Protein AF-A0A7K3KSR1-F1 (afdb_monomer_lite)

Radius of gyration: 14.11 Å; chains: 1; bounding box: 32×11×40 Å

Structure (mmCIF, N/CA/C/O backbone):
data_AF-A0A7K3KSR1-F1
#
_entry.id   AF-A0A7K3KSR1-F1
#
loop_
_atom_site.group_PDB
_atom_site.id
_atom_site.type_symbol
_atom_site.label_atom_id
_atom_site.label_alt_id
_atom_site.label_comp_id
_atom_site.label_asym_id
_atom_site.label_entity_id
_atom_site.label_seq_id
_atom_site.pdbx_PDB_ins_code
_atom_site.Cartn_x
_atom_site.Cartn_y
_atom_site.Cartn_z
_atom_site.occupancy
_atom_site.B_iso_or_equiv
_atom_site.auth_seq_id
_atom_site.auth_comp_id
_atom_site.auth_asym_id
_atom_site.auth_atom_id
_atom_site.pdbx_PDB_model_num
ATOM 1 N N . MET A 1 1 ? 12.118 -0.821 -27.242 1.00 68.31 1 MET A N 1
ATOM 2 C CA . MET A 1 1 ? 12.513 -0.403 -25.889 1.00 68.31 1 MET A CA 1
ATOM 3 C C . MET A 1 1 ? 13.909 0.198 -25.943 1.00 68.31 1 MET A C 1
ATOM 5 O O . MET A 1 1 ? 14.902 -0.524 -25.956 1.00 68.31 1 MET A O 1
ATOM 9 N N . ASN A 1 2 ? 13.970 1.517 -26.085 1.00 92.06 2 ASN A N 1
ATOM 10 C CA . ASN A 1 2 ? 15.181 2.317 -25.979 1.00 92.06 2 ASN A CA 1
ATOM 11 C C . ASN A 1 2 ? 15.449 2.666 -24.493 1.00 92.06 2 ASN A C 1
ATOM 13 O O . ASN A 1 2 ? 14.664 2.326 -23.604 1.00 92.06 2 ASN A O 1
ATOM 17 N N . ARG A 1 3 ? 16.573 3.331 -24.205 1.00 90.50 3 ARG A N 1
ATOM 18 C CA . ARG A 1 3 ? 16.965 3.682 -22.828 1.00 90.50 3 ARG A CA 1
ATOM 19 C C . ARG A 1 3 ? 16.000 4.673 -22.156 1.00 90.50 3 ARG A C 1
ATOM 21 O O . ARG A 1 3 ? 15.794 4.581 -20.950 1.00 90.50 3 ARG A O 1
ATOM 28 N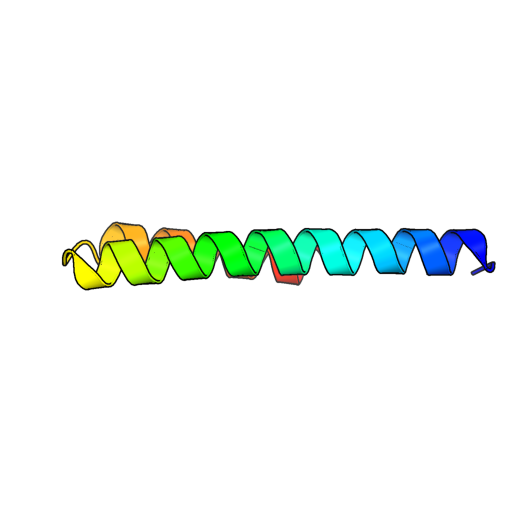 N . GLU A 1 4 ? 15.420 5.596 -22.912 1.00 92.50 4 GLU A N 1
ATOM 29 C CA . GLU A 1 4 ? 14.439 6.576 -22.429 1.00 92.50 4 GLU A CA 1
ATOM 30 C C . GLU A 1 4 ? 13.106 5.898 -22.090 1.00 92.50 4 GLU A C 1
ATOM 32 O O . GLU A 1 4 ? 12.596 6.097 -20.995 1.00 92.50 4 GLU A O 1
ATOM 37 N N . GLU A 1 5 ? 12.606 5.013 -22.959 1.00 91.31 5 GLU A N 1
ATOM 38 C CA . GLU A 1 5 ? 11.401 4.198 -22.734 1.00 91.31 5 GLU A CA 1
ATOM 39 C C . GLU A 1 5 ? 11.551 3.313 -21.488 1.00 91.31 5 GLU A C 1
ATOM 41 O O . GLU A 1 5 ? 10.639 3.222 -20.674 1.00 91.31 5 GLU A O 1
ATOM 46 N N . MET A 1 6 ? 12.725 2.701 -21.296 1.00 91.31 6 MET A N 1
ATOM 47 C CA . MET A 1 6 ? 13.017 1.887 -20.109 1.00 91.31 6 MET A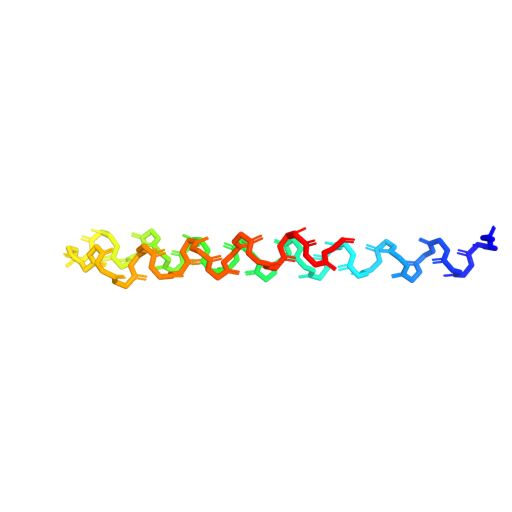 CA 1
ATOM 48 C C . MET A 1 6 ? 13.066 2.729 -18.825 1.00 91.31 6 MET A C 1
ATOM 50 O O . MET A 1 6 ? 12.667 2.269 -17.758 1.00 91.31 6 MET A O 1
ATOM 54 N N . THR A 1 7 ? 13.551 3.967 -18.925 1.00 93.25 7 THR A N 1
ATOM 55 C CA . THR A 1 7 ? 13.616 4.893 -17.788 1.00 93.25 7 THR A CA 1
ATOM 56 C C . THR A 1 7 ? 12.222 5.403 -17.425 1.00 93.25 7 THR A C 1
ATOM 58 O O . THR A 1 7 ? 11.884 5.448 -16.246 1.00 93.25 7 THR A O 1
ATOM 61 N N . LEU A 1 8 ? 11.403 5.745 -18.424 1.00 93.69 8 LEU A N 1
ATOM 62 C CA . LEU A 1 8 ? 10.026 6.196 -18.232 1.00 93.69 8 LEU A CA 1
ATOM 63 C C . LEU A 1 8 ? 9.170 5.098 -17.589 1.00 93.69 8 LEU A C 1
ATOM 65 O O . LEU A 1 8 ? 8.525 5.354 -16.578 1.00 93.69 8 LEU A O 1
ATOM 69 N N . LEU A 1 9 ? 9.284 3.865 -18.090 1.00 91.12 9 LEU A N 1
ATOM 70 C CA . LEU A 1 9 ? 8.643 2.694 -17.494 1.00 91.12 9 LEU A CA 1
ATOM 71 C C . LEU A 1 9 ? 9.077 2.495 -16.032 1.00 91.12 9 LEU A C 1
ATOM 73 O O . LEU A 1 9 ? 8.260 2.213 -15.161 1.00 91.12 9 LEU A O 1
ATOM 77 N N . GLY A 1 10 ? 10.366 2.690 -15.733 1.00 92.62 10 GLY A N 1
ATOM 78 C CA . GLY A 1 10 ? 10.868 2.643 -14.359 1.00 92.62 10 GLY A CA 1
ATOM 79 C C . GLY A 1 10 ? 10.236 3.702 -13.450 1.00 92.62 10 GLY A C 1
ATOM 80 O O . GLY A 1 10 ? 9.924 3.409 -12.297 1.00 92.62 10 GLY A O 1
ATOM 81 N N . PHE A 1 11 ? 10.010 4.917 -13.959 1.00 93.56 11 PHE A N 1
ATOM 82 C CA . PHE A 1 11 ? 9.310 5.965 -13.213 1.00 93.56 11 PHE A CA 1
ATOM 83 C C . PHE A 1 11 ? 7.840 5.627 -12.969 1.00 93.56 11 PHE A C 1
ATOM 85 O O . PHE A 1 11 ? 7.364 5.841 -11.855 1.00 93.56 11 PHE A O 1
ATOM 92 N N . GLU A 1 12 ? 7.143 5.080 -13.964 1.00 91.19 12 GLU A N 1
ATOM 93 C CA . GLU A 1 12 ? 5.743 4.665 -13.830 1.00 91.19 12 GLU A CA 1
ATOM 94 C C . GLU A 1 12 ? 5.592 3.589 -12.749 1.00 91.19 12 GLU A C 1
ATOM 96 O O . GLU A 1 12 ? 4.821 3.775 -11.809 1.00 91.19 12 GLU A O 1
ATOM 101 N N . ILE A 1 13 ? 6.418 2.538 -12.785 1.00 91.94 13 ILE A N 1
ATOM 102 C CA . ILE A 1 13 ? 6.408 1.470 -11.771 1.00 91.94 13 ILE A CA 1
ATOM 103 C C . ILE A 1 13 ? 6.627 2.039 -10.361 1.00 91.94 13 ILE A C 1
ATOM 105 O O . ILE A 1 13 ? 5.929 1.672 -9.413 1.00 91.94 13 ILE A O 1
ATOM 109 N N . VAL A 1 14 ? 7.592 2.951 -10.201 1.00 94.19 14 VAL A N 1
ATOM 110 C CA . VAL A 1 14 ? 7.880 3.577 -8.901 1.00 94.19 14 VAL A CA 1
ATOM 111 C C . VAL A 1 14 ? 6.717 4.454 -8.433 1.00 94.19 14 VAL A C 1
ATOM 113 O O . VAL A 1 14 ? 6.402 4.448 -7.241 1.00 94.19 14 VAL A O 1
ATOM 116 N N . ALA A 1 15 ? 6.064 5.183 -9.339 1.00 93.25 15 ALA A N 1
ATOM 117 C CA . ALA A 1 15 ? 4.908 6.011 -9.015 1.00 93.25 15 ALA A CA 1
ATOM 118 C C . ALA A 1 15 ? 3.726 5.157 -8.531 1.00 93.25 15 ALA A C 1
ATOM 120 O O . ALA A 1 15 ? 3.194 5.417 -7.449 1.00 93.25 15 ALA A O 1
ATOM 121 N N . TYR A 1 16 ? 3.385 4.093 -9.263 1.00 93.12 16 TYR A N 1
ATOM 122 C CA . TYR A 1 16 ? 2.320 3.161 -8.886 1.00 93.12 16 TYR A CA 1
ATOM 123 C C . TYR A 1 16 ? 2.607 2.460 -7.553 1.00 93.12 16 TYR A C 1
ATOM 125 O O . TYR A 1 16 ? 1.744 2.405 -6.674 1.00 93.12 16 TYR A O 1
ATOM 133 N N . ALA A 1 17 ? 3.843 1.995 -7.344 1.00 92.50 17 ALA A N 1
ATOM 134 C CA . ALA A 1 17 ? 4.251 1.386 -6.080 1.00 92.50 17 ALA A CA 1
ATOM 135 C C . ALA A 1 17 ? 4.187 2.379 -4.903 1.00 92.50 17 ALA A C 1
ATOM 137 O O . ALA A 1 17 ? 3.801 2.010 -3.789 1.00 92.50 17 ALA A O 1
ATOM 138 N N . GLY A 1 18 ? 4.552 3.644 -5.133 1.00 94.31 18 GLY A N 1
ATOM 139 C CA . GLY A 1 18 ? 4.468 4.711 -4.136 1.00 94.31 18 GLY A CA 1
ATOM 140 C C . GLY A 1 18 ? 3.029 5.039 -3.732 1.00 94.31 18 GLY A C 1
ATOM 141 O O . GLY A 1 18 ? 2.743 5.205 -2.541 1.00 94.31 18 GLY A O 1
ATOM 142 N N . ASP A 1 19 ? 2.122 5.085 -4.705 1.00 92.75 19 ASP A N 1
ATOM 143 C CA . ASP A 1 19 ? 0.702 5.348 -4.478 1.00 92.75 19 ASP A CA 1
ATOM 144 C C . ASP A 1 19 ? 0.025 4.184 -3.733 1.00 92.75 19 ASP A C 1
ATOM 146 O O . ASP A 1 19 ? -0.575 4.384 -2.673 1.00 92.75 19 ASP A O 1
ATOM 150 N N . ALA A 1 20 ? 0.243 2.944 -4.184 1.00 94.38 20 ALA A N 1
ATOM 151 C CA . ALA A 1 20 ? -0.256 1.749 -3.504 1.00 94.38 20 ALA A CA 1
ATOM 152 C C . ALA A 1 20 ? 0.240 1.660 -2.051 1.00 94.38 20 ALA A C 1
ATOM 154 O O . ALA A 1 20 ? -0.539 1.409 -1.129 1.00 94.38 20 ALA A O 1
ATOM 155 N N . ARG A 1 21 ? 1.530 1.941 -1.809 1.00 95.50 21 ARG A N 1
ATOM 156 C CA . ARG A 1 21 ? 2.095 1.985 -0.451 1.00 95.50 21 ARG A CA 1
ATOM 157 C C . ARG A 1 21 ? 1.398 3.023 0.428 1.00 95.50 21 ARG A C 1
ATOM 159 O O . ARG A 1 21 ? 1.169 2.759 1.607 1.00 95.50 21 ARG A O 1
ATOM 166 N N . SER A 1 22 ? 1.093 4.197 -0.117 1.00 96.44 22 SER A N 1
ATOM 167 C CA . SER A 1 22 ? 0.441 5.275 0.634 1.00 96.44 22 SER A CA 1
ATOM 168 C C . SER A 1 22 ? -0.985 4.884 1.030 1.00 96.44 22 SER A C 1
ATOM 170 O O . SER A 1 22 ? -1.335 4.990 2.206 1.00 96.44 22 SER A O 1
ATOM 172 N N . LYS A 1 23 ? -1.749 4.300 0.100 1.00 94.69 23 LYS A N 1
ATOM 173 C CA . LYS A 1 23 ? -3.098 3.768 0.352 1.00 94.69 23 LYS A CA 1
ATOM 174 C C . LYS A 1 23 ? -3.113 2.656 1.402 1.00 94.69 23 LYS A C 1
ATOM 176 O O . LYS A 1 23 ? -3.947 2.676 2.302 1.00 94.69 23 LYS A O 1
ATOM 181 N N . LEU A 1 24 ? -2.151 1.730 1.365 1.00 95.31 24 LEU A N 1
ATOM 182 C CA . LEU A 1 24 ? -2.035 0.669 2.377 1.00 95.31 24 LEU A CA 1
ATOM 183 C C . LEU A 1 24 ? -1.704 1.214 3.774 1.00 95.31 24 LEU A C 1
ATOM 185 O O . LEU A 1 24 ? -2.190 0.689 4.774 1.00 95.31 24 LEU A O 1
ATOM 189 N N . LEU A 1 25 ? -0.909 2.285 3.867 1.00 96.94 25 LEU A N 1
ATOM 190 C CA . LEU A 1 25 ? -0.651 2.958 5.143 1.00 96.94 25 LEU A CA 1
ATOM 191 C C . LEU A 1 25 ? -1.901 3.664 5.683 1.00 96.94 25 LEU A C 1
ATOM 193 O O . LEU A 1 25 ? -2.118 3.681 6.894 1.00 96.94 25 LEU A O 1
ATOM 197 N N . GLU A 1 26 ? -2.732 4.235 4.814 1.00 96.06 26 GLU A N 1
ATOM 198 C CA . GLU A 1 26 ? -4.036 4.773 5.212 1.00 96.06 26 GLU A CA 1
ATOM 199 C C . GLU A 1 26 ? -5.016 3.671 5.620 1.00 96.06 26 GLU A C 1
ATOM 201 O O . GLU A 1 26 ? -5.736 3.841 6.604 1.00 96.06 26 GLU A O 1
ATOM 206 N N . ALA A 1 27 ? -4.998 2.528 4.929 1.00 96.38 27 ALA A N 1
ATOM 207 C CA . ALA A 1 27 ? -5.796 1.361 5.286 1.00 96.38 27 ALA A CA 1
ATOM 208 C C . ALA A 1 27 ? -5.430 0.850 6.681 1.00 96.38 27 ALA A C 1
ATOM 210 O O . ALA A 1 27 ? -6.313 0.588 7.496 1.00 96.38 27 ALA A O 1
ATOM 211 N N . LEU A 1 28 ? -4.129 0.783 6.985 1.00 95.94 28 LEU A N 1
ATOM 212 C CA . LEU A 1 28 ? -3.640 0.400 8.305 1.00 95.94 28 LEU A CA 1
ATOM 213 C C . LEU A 1 28 ? -4.161 1.354 9.386 1.00 95.94 28 LEU A C 1
ATOM 215 O O . LEU A 1 28 ? -4.734 0.896 10.368 1.00 95.94 28 LEU A O 1
ATOM 219 N N . LYS A 1 29 ? -4.056 2.672 9.171 1.00 96.75 29 LYS A N 1
ATOM 220 C CA . LYS A 1 29 ? -4.593 3.674 10.110 1.00 96.75 29 LYS A CA 1
ATOM 221 C C . LYS A 1 29 ? -6.111 3.571 10.278 1.00 96.75 29 LYS A C 1
ATOM 223 O O . LYS A 1 29 ? -6.625 3.784 11.373 1.00 96.75 29 LYS A O 1
ATOM 228 N N . ALA A 1 30 ? -6.847 3.281 9.204 1.00 95.69 30 ALA A N 1
ATOM 229 C CA . ALA A 1 30 ? -8.292 3.074 9.267 1.00 95.69 30 ALA A CA 1
ATOM 230 C C . ALA A 1 30 ? -8.637 1.832 10.106 1.00 95.69 30 ALA A C 1
ATOM 232 O O . ALA A 1 30 ? -9.482 1.916 10.996 1.00 95.69 30 ALA A O 1
ATOM 233 N N . ALA A 1 31 ? -7.917 0.725 9.903 1.00 95.75 31 ALA A N 1
ATOM 234 C CA . ALA A 1 31 ? -8.070 -0.498 10.686 1.00 95.75 31 ALA A CA 1
ATOM 235 C C . ALA A 1 31 ? -7.700 -0.302 12.168 1.00 95.75 31 ALA A C 1
ATOM 237 O O . ALA A 1 31 ? -8.418 -0.787 13.039 1.00 95.75 31 ALA A O 1
ATOM 238 N N . GLU A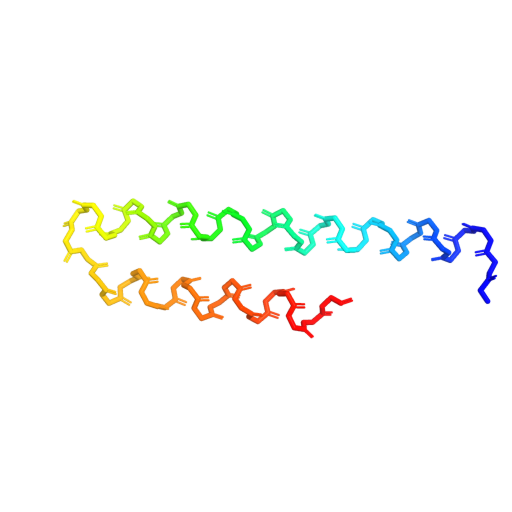 1 32 ? -6.636 0.452 12.470 1.00 96.19 32 GLU A N 1
ATOM 239 C CA . GLU A 1 32 ? -6.253 0.821 13.845 1.00 96.19 32 GLU A CA 1
ATOM 240 C C . GLU A 1 32 ? -7.356 1.613 14.564 1.00 96.19 32 GLU A C 1
ATOM 242 O O . GLU A 1 32 ? -7.558 1.446 15.766 1.00 96.19 32 GLU A O 1
ATOM 247 N N . ASN A 1 33 ? -8.116 2.425 13.824 1.00 95.88 33 ASN A N 1
ATOM 248 C CA . ASN A 1 33 ? -9.266 3.170 14.339 1.00 95.88 33 ASN A CA 1
ATOM 249 C C . ASN A 1 33 ? -10.573 2.348 14.363 1.00 95.88 33 ASN A C 1
ATOM 251 O O . ASN A 1 33 ? -11.621 2.881 14.729 1.00 95.88 33 ASN A O 1
ATOM 255 N N . GLY A 1 34 ? -10.530 1.068 13.976 1.00 96.12 34 GLY A N 1
ATOM 256 C CA . GLY A 1 34 ? -11.688 0.170 13.912 1.00 96.12 34 GLY A CA 1
ATOM 257 C C . GLY A 1 34 ? -12.566 0.332 12.665 1.00 96.12 34 GLY A C 1
ATOM 258 O O . GLY A 1 34 ? -13.607 -0.318 12.566 1.00 96.12 34 GLY A O 1
ATOM 259 N N . ASP A 1 35 ? -12.162 1.163 11.702 1.00 96.44 35 ASP A N 1
ATOM 260 C CA . ASP A 1 35 ? -12.869 1.373 10.435 1.00 96.44 35 ASP A CA 1
ATOM 261 C C . ASP A 1 35 ? -12.379 0.384 9.367 1.00 96.44 35 ASP A C 1
ATOM 263 O O . ASP A 1 35 ? -11.643 0.710 8.430 1.00 96.44 35 ASP A O 1
ATOM 267 N N . PHE A 1 36 ? -12.778 -0.876 9.541 1.00 94.31 36 PHE A N 1
ATOM 268 C CA . PHE A 1 36 ? -12.385 -1.959 8.642 1.00 94.31 36 PHE A CA 1
ATOM 269 C C . PHE A 1 36 ? -12.995 -1.826 7.243 1.00 94.31 36 PHE A C 1
ATOM 271 O O . PHE A 1 36 ? -12.371 -2.253 6.280 1.00 94.31 36 PHE A O 1
ATOM 278 N N . ALA A 1 37 ? -14.169 -1.201 7.101 1.00 96.00 37 ALA A N 1
ATOM 279 C CA . ALA A 1 37 ? -14.797 -0.996 5.795 1.00 96.00 37 ALA A CA 1
ATOM 280 C C . ALA A 1 37 ? -13.964 -0.053 4.913 1.00 96.00 37 ALA A C 1
ATOM 282 O O . ALA A 1 37 ? -13.745 -0.317 3.725 1.00 96.00 37 ALA A O 1
ATOM 283 N N . LYS A 1 38 ? -13.448 1.029 5.510 1.00 93.69 38 LYS A N 1
ATOM 284 C CA . LYS A 1 38 ? -12.529 1.935 4.826 1.00 93.69 38 LYS A CA 1
ATOM 285 C C . LYS A 1 38 ? -11.180 1.274 4.553 1.00 93.69 38 LYS A C 1
ATOM 287 O O . LYS A 1 38 ? -10.627 1.463 3.473 1.00 93.69 38 LYS A O 1
ATOM 292 N N . ALA A 1 39 ? -10.665 0.490 5.501 1.00 96.56 39 ALA A N 1
ATOM 293 C CA . ALA A 1 39 ? -9.424 -0.254 5.308 1.00 96.56 39 ALA A CA 1
ATOM 294 C C . ALA A 1 39 ? -9.514 -1.220 4.113 1.00 96.56 39 ALA A C 1
ATOM 296 O O . ALA A 1 39 ? -8.625 -1.214 3.267 1.00 96.56 39 ALA A O 1
ATOM 297 N N . ASP A 1 40 ? -10.602 -1.985 4.003 1.00 96.19 40 ASP A N 1
ATOM 298 C CA . ASP A 1 40 ? -10.820 -2.939 2.907 1.00 96.19 40 ASP A CA 1
ATOM 299 C C . ASP A 1 40 ? -10.886 -2.228 1.545 1.00 96.19 40 ASP A C 1
ATOM 301 O O . ASP A 1 40 ? -10.190 -2.603 0.602 1.00 96.19 40 ASP A O 1
ATOM 305 N N . SER A 1 41 ? -11.621 -1.111 1.480 1.00 96.56 41 SER A N 1
ATOM 306 C CA . SER A 1 41 ? -11.707 -0.276 0.272 1.00 96.56 41 SER A CA 1
ATOM 307 C C . SER A 1 41 ? -10.326 0.217 -0.181 1.00 96.56 41 SER A C 1
ATOM 309 O O . SER A 1 41 ? -9.962 0.064 -1.345 1.00 96.56 41 SER A O 1
ATOM 311 N N . LEU A 1 42 ? -9.51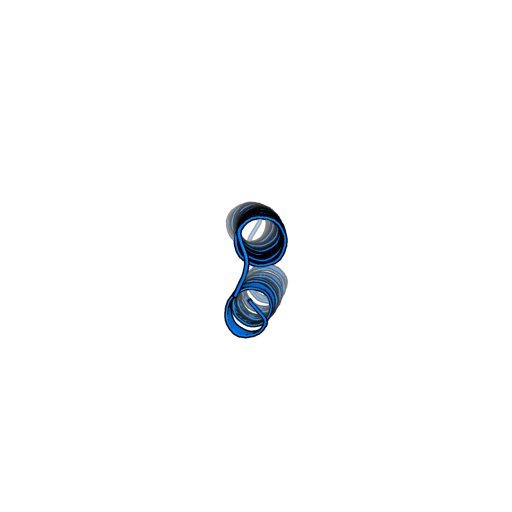8 0.732 0.751 1.00 95.94 42 LEU A N 1
ATOM 312 C CA . LEU A 1 42 ? -8.173 1.236 0.462 1.00 95.94 42 LEU A CA 1
ATOM 313 C C . LEU A 1 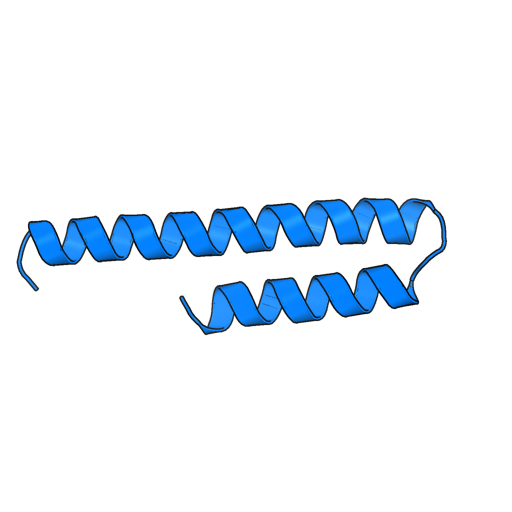42 ? -7.201 0.127 0.031 1.00 95.94 42 LEU A C 1
ATOM 315 O O . LEU A 1 42 ? -6.313 0.373 -0.786 1.00 95.94 42 LEU A O 1
ATOM 319 N N . VAL A 1 43 ? -7.360 -1.095 0.552 1.00 94.50 43 VAL A N 1
ATOM 320 C CA . VAL A 1 43 ? -6.577 -2.265 0.120 1.00 94.50 43 VAL A CA 1
ATOM 321 C C . VAL A 1 43 ? -6.929 -2.659 -1.313 1.00 94.50 43 VAL A C 1
ATOM 323 O O . VAL A 1 43 ? -6.02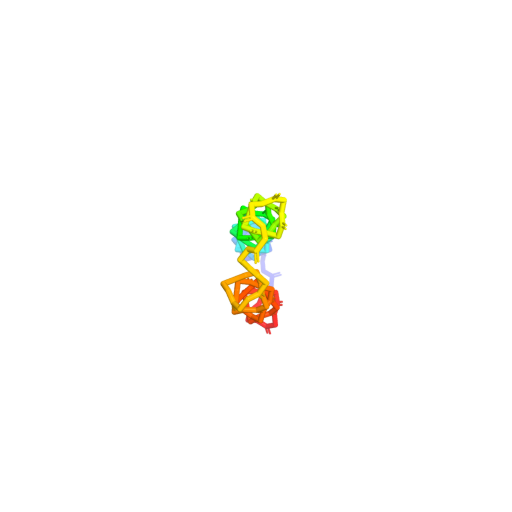5 -2.932 -2.103 1.00 94.50 43 VAL A O 1
ATOM 326 N N . VAL A 1 44 ? -8.215 -2.646 -1.674 1.00 95.25 44 VAL A N 1
ATOM 327 C CA . VAL A 1 44 ? -8.659 -2.906 -3.052 1.00 95.25 44 VAL A CA 1
ATOM 328 C C . VAL A 1 44 ? -8.117 -1.841 -4.005 1.00 95.25 44 VAL A C 1
ATOM 330 O O . VAL A 1 44 ? -7.555 -2.185 -5.043 1.00 95.25 44 VAL A O 1
ATOM 333 N N . GLU A 1 45 ? -8.207 -0.561 -3.636 1.00 92.94 45 GLU A N 1
ATOM 334 C CA . GLU A 1 45 ? -7.660 0.538 -4.441 1.00 92.94 45 GLU A CA 1
ATOM 335 C C . GLU A 1 45 ? -6.141 0.425 -4.622 1.00 92.94 45 GLU A C 1
ATOM 337 O O . GLU A 1 45 ? -5.636 0.606 -5.729 1.00 92.94 45 GLU A O 1
ATOM 342 N N . ALA A 1 46 ? -5.404 0.070 -3.565 1.00 93.38 46 ALA A N 1
ATOM 343 C CA . ALA A 1 46 ? -3.967 -0.174 -3.661 1.00 93.38 46 ALA A CA 1
ATOM 344 C C . ALA A 1 46 ? -3.635 -1.350 -4.593 1.00 93.38 46 ALA A C 1
ATOM 346 O O . ALA A 1 46 ? -2.647 -1.294 -5.324 1.00 93.38 46 ALA A O 1
ATOM 347 N N . GLY A 1 47 ? -4.459 -2.403 -4.585 1.00 90.00 47 GLY A N 1
ATOM 348 C CA . GLY A 1 47 ? -4.331 -3.538 -5.498 1.00 90.00 47 GLY A CA 1
ATOM 349 C C . GLY A 1 47 ? -4.500 -3.133 -6.963 1.00 90.00 47 GLY A C 1
ATOM 350 O O . GLY A 1 47 ? -3.696 -3.544 -7.799 1.00 90.00 47 GLY A O 1
ATOM 351 N N . SER A 1 48 ? -5.482 -2.277 -7.264 1.00 90.38 48 SER A N 1
ATOM 352 C CA . SER A 1 48 ? -5.688 -1.737 -8.615 1.00 90.38 48 SER A CA 1
ATOM 353 C C . SER A 1 48 ? -4.486 -0.923 -9.095 1.00 90.38 48 SER A C 1
ATOM 355 O O . SER A 1 48 ? -4.009 -1.159 -10.199 1.00 90.38 48 SER A O 1
ATOM 357 N N . CYS A 1 49 ? -3.914 -0.064 -8.241 1.00 86.12 49 CYS A N 1
ATOM 358 C CA . CYS A 1 49 ? -2.718 0.714 -8.588 1.00 86.12 49 CYS A CA 1
ATOM 359 C C . CYS A 1 49 ? -1.524 -0.164 -8.999 1.00 86.12 49 CYS A C 1
ATOM 361 O O . CYS A 1 49 ? -0.724 0.252 -9.825 1.00 86.12 49 CYS A O 1
ATOM 363 N N . ILE A 1 50 ? -1.383 -1.364 -8.424 1.00 82.25 50 ILE A N 1
ATOM 364 C CA . ILE A 1 50 ? -0.300 -2.299 -8.772 1.00 82.25 50 ILE A CA 1
ATOM 365 C C . ILE A 1 50 ? -0.651 -3.120 -10.019 1.00 82.25 50 ILE A C 1
ATOM 367 O O . ILE A 1 50 ? 0.242 -3.481 -10.774 1.00 82.25 50 ILE A O 1
ATOM 371 N N . ALA A 1 51 ? -1.929 -3.432 -10.239 1.00 84.25 51 ALA A N 1
ATOM 372 C CA . ALA A 1 51 ? -2.374 -4.180 -11.415 1.00 84.25 51 ALA A CA 1
ATOM 373 C C . ALA A 1 51 ? -2.312 -3.357 -12.715 1.00 84.25 51 ALA A C 1
ATOM 375 O O . ALA A 1 51 ? -2.226 -3.938 -13.795 1.00 84.25 51 ALA A O 1
ATOM 376 N N . GLU A 1 52 ? -2.378 -2.028 -12.606 1.00 77.06 52 GLU A N 1
ATOM 377 C CA . GLU A 1 52 ? -2.241 -1.086 -13.724 1.00 77.06 52 GLU A CA 1
ATOM 378 C C . GLU A 1 52 ? -0.779 -0.713 -14.046 1.00 77.06 52 GLU A C 1
ATOM 380 O O . GLU A 1 52 ? -0.540 -0.032 -15.045 1.00 77.06 52 GLU A O 1
ATOM 385 N N . ALA A 1 53 ? 0.180 -1.162 -13.225 1.00 72.88 53 ALA A N 1
ATOM 386 C CA . ALA A 1 53 ? 1.621 -0.942 -13.391 1.00 72.88 53 ALA A CA 1
ATOM 387 C C . ALA A 1 53 ? 2.286 -2.007 -14.279 1.00 72.88 53 ALA A C 1
ATOM 389 O O . ALA A 1 53 ? 3.204 -1.633 -15.045 1.00 72.88 53 ALA A O 1
#

Secondary structure (DSSP, 8-state):
--HHHHHHHHHHHHHHHHHHHHHHHHHHHHHHTT-HHHHHHHHHHHHHHHHT-

pLDDT: mean 92.38, std 5.72, range [68.31, 96.94]

Foldseek 3Di:
DDPVVVVVVVVLQVVLLVQLVVLQVVLVVCVVVVNNVSSVVSNVVSVVSNVVD

Sequence (53 aa):
MNREEMTLLGFEIVAYAGDARSKLLEALKAAENGDFAKADSLVVEAGSCIAEA